Protein AF-A0A1B1FD85-F1 (afdb_monomer_lite)

InterPro domains:
  IPR001056 Photosystem II reaction centre protein H [NF002728] (15-57)
  IPR001056 Photosystem II reaction centre protein H [PF00737] (16-57)
  IPR001056 Photosystem II reaction centre protein H [PTHR34469] (1-57)
  IPR036863 Photosystem II reaction centre protein H superfamily [G3DSA:1.20.5.880] (1-58)
  IPR036863 Photosystem II reaction centre protein H superfamily [SSF161025] (14-57)

Organism: NCBI:txid591228

pLDDT: mean 88.32, std 15.8, range [54.22, 98.81]

Structure (mmCIF, N/CA/C/O backbone):
data_AF-A0A1B1FD85-F1
#
_entry.id   AF-A0A1B1FD85-F1
#
loop_
_atom_site.group_PDB
_atom_site.id
_atom_site.type_symbol
_atom_site.label_atom_id
_atom_site.label_alt_id
_atom_site.label_comp_id
_atom_site.label_asym_id
_atom_site.label_entity_id
_atom_site.label_seq_id
_atom_site.pdbx_PDB_ins_code
_atom_site.Cartn_x
_atom_site.Cartn_y
_atom_site.Cartn_z
_atom_site.occupancy
_atom_site.B_iso_or_equiv
_atom_site.auth_seq_id
_atom_site.auth_comp_id
_atom_site.auth_asym_id
_atom_site.auth_atom_id
_atom_site.pdbx_PDB_model_num
ATOM 1 N N . MET A 1 1 ? -13.776 -0.010 54.810 1.00 54.22 1 MET A N 1
ATOM 2 C CA . MET A 1 1 ? -14.437 -0.042 53.487 1.00 54.22 1 MET A CA 1
ATOM 3 C C . MET A 1 1 ? -14.744 1.395 53.071 1.00 54.22 1 MET A C 1
ATOM 5 O O . MET A 1 1 ? -15.791 1.899 53.443 1.00 54.22 1 MET A O 1
ATOM 9 N N . ALA A 1 2 ? -13.799 2.092 52.425 1.00 55.41 2 ALA A N 1
ATOM 10 C CA . ALA A 1 2 ? -13.946 3.508 52.042 1.00 55.41 2 ALA A CA 1
ATOM 11 C C . ALA A 1 2 ? -12.928 3.937 50.958 1.00 55.41 2 ALA A C 1
ATOM 13 O O . ALA A 1 2 ? -12.358 5.018 51.041 1.00 55.41 2 ALA A O 1
ATOM 14 N N . THR A 1 3 ? -12.631 3.073 49.981 1.00 54.47 3 THR A N 1
ATOM 15 C CA . THR A 1 3 ? -11.604 3.358 48.954 1.00 54.47 3 THR A CA 1
ATOM 16 C C . THR A 1 3 ? -12.093 3.249 47.509 1.00 54.47 3 THR A C 1
ATO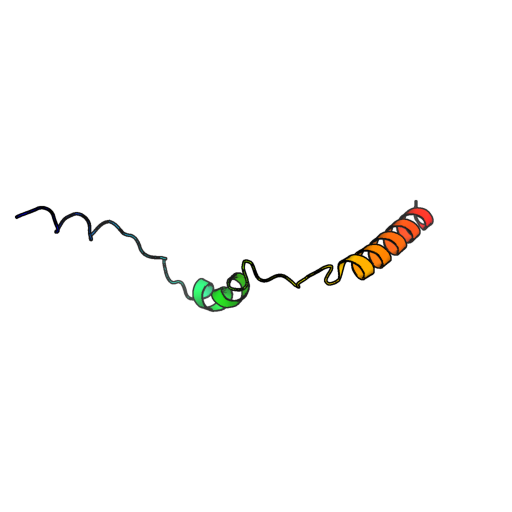M 18 O O . THR A 1 3 ? -11.363 3.645 46.614 1.00 54.47 3 THR A O 1
ATOM 21 N N . GLN A 1 4 ? -13.326 2.796 47.250 1.00 59.66 4 GLN A N 1
ATOM 22 C CA . GLN A 1 4 ? -13.803 2.570 45.873 1.00 59.66 4 GLN A CA 1
ATOM 23 C C . GLN A 1 4 ? -14.378 3.826 45.188 1.00 59.66 4 GLN A C 1
ATOM 25 O O . GLN A 1 4 ? -14.555 3.836 43.980 1.00 59.66 4 GLN A O 1
ATOM 30 N N . THR A 1 5 ? -14.656 4.911 45.920 1.00 54.91 5 THR A N 1
ATOM 31 C CA . THR A 1 5 ? -15.403 6.062 45.375 1.00 54.91 5 THR A CA 1
ATOM 32 C C . THR A 1 5 ? -14.549 7.116 44.660 1.00 54.91 5 THR A C 1
ATOM 34 O O . THR A 1 5 ? -15.108 7.984 43.995 1.00 54.91 5 THR A O 1
ATOM 37 N N . ILE A 1 6 ? -13.215 7.081 44.786 1.00 57.00 6 ILE A N 1
ATOM 38 C CA . ILE A 1 6 ? -12.326 8.109 44.199 1.00 57.00 6 ILE A CA 1
ATOM 39 C C . ILE A 1 6 ? -11.729 7.666 42.850 1.00 57.00 6 ILE A C 1
ATOM 41 O O . ILE A 1 6 ? -11.424 8.513 42.012 1.00 57.00 6 ILE A O 1
ATOM 45 N N . GLU A 1 7 ? -11.646 6.363 42.569 1.00 57.09 7 GLU A N 1
ATOM 46 C CA . GLU A 1 7 ? -11.007 5.851 41.344 1.00 57.09 7 GLU A CA 1
ATOM 47 C C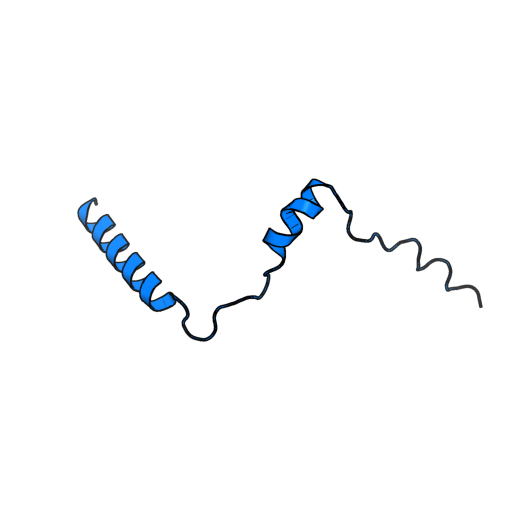 . GLU A 1 7 ? -11.872 6.019 40.078 1.00 57.09 7 GLU A C 1
ATOM 49 O O . GLU A 1 7 ? -11.330 6.205 38.987 1.00 57.09 7 GLU A O 1
ATOM 54 N N . ASP A 1 8 ? -13.202 6.071 40.205 1.00 54.97 8 ASP A N 1
ATOM 55 C CA . ASP A 1 8 ? -14.120 6.135 39.053 1.00 54.97 8 ASP A CA 1
ATOM 56 C C . ASP A 1 8 ? -14.274 7.534 38.427 1.00 54.97 8 ASP A C 1
ATOM 58 O O . ASP A 1 8 ? -14.712 7.668 37.283 1.00 54.97 8 ASP A O 1
ATOM 62 N N . SER A 1 9 ? -13.891 8.601 39.135 1.00 56.72 9 SER A N 1
ATOM 63 C CA . SER A 1 9 ? -14.152 9.988 38.703 1.00 56.72 9 SER A CA 1
ATOM 64 C C . SER A 1 9 ? -13.095 10.580 37.757 1.00 56.72 9 SER A C 1
ATOM 66 O O . SER A 1 9 ? -13.297 11.661 37.205 1.00 56.72 9 SER A O 1
ATOM 68 N N . SER A 1 10 ? -11.983 9.873 37.521 1.00 61.00 10 SER A N 1
ATOM 69 C CA . SER A 1 10 ? -10.838 10.381 36.743 1.00 61.00 10 SER A CA 1
ATOM 70 C C . SER A 1 10 ? -10.679 9.763 35.349 1.00 61.00 10 SER A C 1
ATOM 72 O O . SER A 1 10 ? -9.857 10.222 34.548 1.00 61.00 10 SER A O 1
ATOM 74 N N . ARG A 1 11 ? -11.469 8.740 35.000 1.00 62.88 11 ARG A N 1
ATOM 75 C CA . ARG A 1 11 ? -11.333 8.055 33.711 1.00 62.88 11 ARG A CA 1
ATOM 76 C C . ARG A 1 11 ? -12.070 8.822 32.617 1.00 62.88 11 ARG A C 1
ATOM 78 O O . ARG A 1 11 ? -13.212 8.521 32.279 1.00 62.88 11 ARG A O 1
ATOM 85 N N . SER A 1 12 ? -11.406 9.824 32.039 1.00 73.31 12 SER A N 1
ATOM 86 C CA . SER A 1 12 ? -11.921 10.488 30.838 1.00 73.31 12 SER A CA 1
ATOM 87 C C . SER A 1 12 ? -12.019 9.472 29.690 1.00 73.31 12 SER A C 1
ATOM 89 O O . SER A 1 12 ? -11.025 8.988 29.150 1.00 73.31 12 SER A O 1
ATOM 91 N N . GLY A 1 13 ? -13.247 9.068 29.362 1.00 81.31 13 GLY A N 1
ATOM 92 C CA . GLY A 1 13 ? -13.518 8.226 28.202 1.00 81.31 13 GLY A CA 1
ATOM 93 C C . GLY A 1 13 ? -13.251 8.979 26.891 1.00 81.31 13 GLY A C 1
ATOM 94 O O . GLY A 1 13 ? -13.154 10.209 26.884 1.00 81.31 13 GLY A O 1
ATOM 95 N N . PRO A 1 14 ? -13.164 8.276 25.748 1.00 83.38 14 PRO A N 1
ATOM 96 C CA . PRO A 1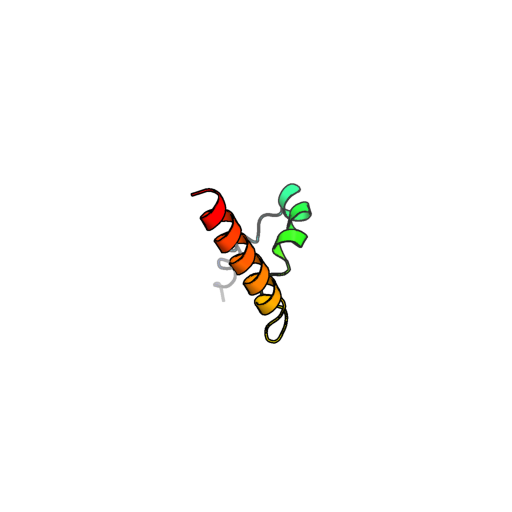 14 ? -12.944 8.920 24.459 1.00 83.38 14 PRO A CA 1
ATOM 97 C C . PRO A 1 14 ?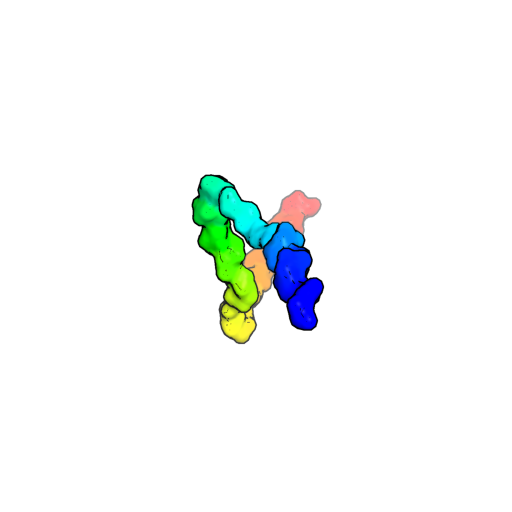 -14.012 9.982 24.171 1.00 83.38 14 PRO A C 1
ATOM 99 O O . PRO A 1 14 ? -15.208 9.677 24.123 1.00 83.38 14 PRO A O 1
ATOM 102 N N . ARG A 1 15 ? -13.587 11.230 23.938 1.00 88.69 15 ARG A N 1
ATOM 103 C CA . ARG A 1 15 ? -14.500 12.329 23.602 1.00 88.69 15 ARG A CA 1
ATOM 104 C C . ARG A 1 15 ? -15.187 12.041 22.269 1.00 88.69 15 ARG A C 1
ATOM 106 O O . ARG A 1 15 ? -14.541 11.961 21.225 1.00 88.69 15 ARG A O 1
ATOM 113 N N . ARG A 1 16 ? -16.513 11.911 22.291 1.00 91.44 16 ARG A N 1
ATOM 114 C CA . ARG A 1 16 ? -17.317 11.759 21.074 1.00 91.44 16 ARG A CA 1
ATOM 115 C C . ARG A 1 16 ? -17.532 13.127 20.434 1.00 91.44 16 ARG A C 1
ATOM 117 O O . ARG A 1 16 ? -17.959 14.069 21.093 1.00 91.44 16 ARG A O 1
ATOM 124 N N . THR A 1 17 ? -17.229 13.234 19.147 1.00 94.88 17 THR A N 1
ATOM 125 C CA . THR A 1 17 ? -17.474 14.437 18.342 1.00 94.88 17 THR A CA 1
ATOM 126 C C . THR A 1 17 ? -18.225 14.044 17.076 1.00 94.88 17 THR A C 1
ATOM 128 O O . THR A 1 17 ? -18.071 12.924 16.593 1.00 94.88 17 THR A O 1
ATOM 131 N N . ARG A 1 18 ? -19.024 14.961 16.518 1.00 93.94 18 ARG A N 1
ATOM 132 C CA . ARG A 1 18 ? -19.794 14.720 15.283 1.00 93.94 18 ARG A CA 1
ATOM 133 C C . ARG A 1 18 ? -18.888 14.390 14.092 1.00 93.94 18 ARG A C 1
ATOM 135 O O . ARG A 1 18 ? -19.192 13.503 13.305 1.00 93.94 18 ARG A O 1
ATOM 142 N N . VAL A 1 19 ? -17.744 15.069 13.995 1.00 96.88 19 VAL A N 1
ATOM 143 C CA . VAL A 1 19 ? -16.713 14.766 12.991 1.00 96.88 19 VAL A CA 1
ATOM 144 C C . VAL A 1 19 ? -16.057 13.418 13.290 1.00 96.88 19 VAL A C 1
ATOM 146 O O . VAL A 1 19 ? -15.918 12.589 12.399 1.00 96.88 19 VAL A O 1
ATOM 149 N N . GLY A 1 20 ? -15.723 13.148 14.555 1.00 96.00 20 GLY A N 1
ATOM 150 C CA . GLY A 1 20 ? -15.107 11.892 14.972 1.00 96.00 20 GLY A CA 1
ATOM 151 C C . GLY A 1 20 ? -15.989 10.673 14.711 1.00 96.00 20 GLY A C 1
ATOM 152 O O . GLY A 1 20 ? -15.465 9.637 14.326 1.00 96.00 20 GLY A O 1
ATOM 153 N N . SER A 1 21 ? -17.314 10.781 14.860 1.00 94.62 21 SER A N 1
ATOM 154 C CA . SER A 1 21 ? -18.244 9.700 14.508 1.00 94.62 21 SER A CA 1
ATOM 155 C C . SER A 1 21 ? -18.322 9.456 13.001 1.00 94.62 21 SER A C 1
ATOM 157 O O . SER A 1 21 ? -18.403 8.302 12.596 1.00 94.62 21 SER A O 1
ATOM 159 N N . LEU A 1 22 ? -18.249 10.510 12.179 1.00 96.50 22 LEU A N 1
ATOM 160 C CA . LEU A 1 22 ? -18.250 10.393 10.715 1.00 96.50 22 LEU A CA 1
ATOM 161 C C . LEU A 1 22 ? -16.944 9.792 10.181 1.00 96.50 22 LEU A C 1
ATOM 163 O O . LEU A 1 22 ? -16.974 8.962 9.281 1.00 96.50 22 LEU A O 1
ATOM 167 N N . LEU A 1 23 ? -15.801 10.181 10.752 1.00 96.69 23 LEU A N 1
ATOM 168 C CA . LEU A 1 23 ? -14.478 9.713 10.322 1.00 96.69 23 LEU A CA 1
ATOM 169 C C . LEU A 1 23 ? -14.054 8.398 10.989 1.00 96.69 23 LEU A C 1
ATOM 171 O O . LEU A 1 23 ? -13.039 7.819 10.606 1.00 96.69 23 LEU A O 1
ATOM 175 N N . LYS A 1 24 ? -14.809 7.902 11.981 1.00 95.75 24 LYS A N 1
ATOM 176 C CA . LYS A 1 24 ? -14.459 6.676 12.713 1.00 95.75 24 LYS A CA 1
ATOM 177 C C . LYS A 1 24 ? -14.230 5.462 11.796 1.00 95.75 24 LYS A C 1
ATOM 179 O O . LYS A 1 24 ? -13.250 4.765 12.058 1.00 95.75 24 LYS A O 1
ATOM 184 N N . PRO A 1 25 ? -15.041 5.215 10.744 1.00 96.38 25 PRO A N 1
ATOM 185 C CA . PRO A 1 25 ? -14.821 4.089 9.832 1.00 96.38 25 PRO A CA 1
ATOM 186 C C . PRO A 1 25 ? -13.518 4.187 9.022 1.00 96.38 25 PRO A C 1
ATOM 188 O O . PRO A 1 25 ? -12.932 3.170 8.673 1.00 96.38 25 PRO A O 1
ATOM 191 N N . LEU A 1 26 ? -13.007 5.397 8.763 1.00 96.81 26 LEU A N 1
ATOM 192 C CA . LEU A 1 26 ? -11.741 5.575 8.037 1.00 96.81 26 LEU A CA 1
ATOM 193 C C . LEU A 1 26 ? -10.518 5.165 8.871 1.00 96.81 26 LEU A C 1
ATOM 195 O O . LEU A 1 26 ? -9.461 4.887 8.320 1.00 96.81 26 LEU A O 1
ATOM 199 N N . ASN A 1 27 ? -10.660 5.120 10.198 1.00 96.50 27 ASN A N 1
ATOM 200 C CA . ASN A 1 27 ? -9.606 4.726 11.133 1.00 96.50 27 ASN A CA 1
ATOM 201 C C . ASN A 1 27 ? -9.935 3.403 11.855 1.00 96.50 27 ASN A C 1
ATOM 203 O O . ASN A 1 27 ? -9.412 3.136 12.936 1.00 96.50 27 ASN A O 1
ATOM 207 N N . SER A 1 28 ? -10.871 2.600 11.330 1.00 96.25 28 SER A N 1
ATOM 208 C CA . SER A 1 28 ? -11.275 1.338 11.969 1.00 96.25 28 SER A CA 1
ATOM 209 C C . SER A 1 28 ? -10.542 0.109 11.443 1.00 96.25 28 SER A C 1
ATOM 211 O O . SER A 1 28 ? -10.501 -0.893 12.144 1.00 96.25 28 SER A O 1
ATOM 213 N N . GLU A 1 29 ? -9.948 0.167 10.250 1.00 96.81 29 GLU A N 1
ATOM 214 C CA . GLU A 1 29 ? -9.269 -0.986 9.632 1.00 96.81 29 GLU A CA 1
ATOM 215 C C . GLU A 1 29 ? -7.795 -1.128 10.053 1.00 96.81 29 GLU A C 1
ATOM 217 O O . GLU A 1 29 ? -6.991 -1.740 9.351 1.00 96.81 29 GLU A O 1
ATOM 222 N N . TYR A 1 30 ? -7.415 -0.568 11.205 1.00 95.69 30 TYR A N 1
ATOM 223 C CA . TYR A 1 30 ? -6.051 -0.697 11.711 1.00 95.69 30 TYR A CA 1
ATOM 224 C C . TYR A 1 30 ? -5.687 -2.172 11.929 1.00 95.69 30 TYR A C 1
ATOM 226 O O . TYR A 1 30 ? -6.433 -2.926 12.553 1.00 95.69 30 TYR A O 1
ATOM 234 N N . GLY A 1 31 ? -4.529 -2.578 11.406 1.00 96.56 31 GLY A N 1
ATOM 235 C CA . GLY A 1 31 ? -4.042 -3.958 11.470 1.00 96.56 31 GLY A CA 1
ATOM 236 C C . GLY A 1 31 ? -4.620 -4.891 10.401 1.00 96.56 31 GLY A C 1
ATOM 237 O O . GLY A 1 31 ? -4.172 -6.031 10.296 1.00 96.56 31 GLY A O 1
ATOM 238 N N . LYS A 1 32 ? -5.565 -4.430 9.572 1.00 97.44 32 LYS A N 1
ATOM 239 C CA . LYS A 1 32 ? -6.038 -5.197 8.417 1.00 97.44 32 LYS A CA 1
ATOM 240 C C . LYS A 1 32 ? -4.980 -5.152 7.318 1.00 97.44 32 LYS A C 1
ATOM 242 O O . LYS A 1 32 ? -4.651 -4.088 6.801 1.00 97.44 32 LYS A O 1
ATOM 247 N N . VAL A 1 33 ? -4.461 -6.316 6.952 1.00 97.06 33 VAL A N 1
ATOM 248 C CA . VAL A 1 33 ? -3.459 -6.474 5.893 1.00 97.06 33 VAL A CA 1
ATOM 249 C C . VAL A 1 33 ? -3.859 -7.609 4.960 1.00 97.06 33 VAL A C 1
ATOM 251 O O . VAL A 1 33 ? -4.547 -8.547 5.369 1.00 97.06 33 VAL A O 1
ATOM 254 N N . ALA A 1 34 ? -3.437 -7.530 3.699 1.00 97.25 34 ALA A N 1
ATOM 255 C CA . ALA A 1 34 ? -3.573 -8.652 2.779 1.00 97.25 34 ALA A CA 1
ATOM 256 C C . ALA A 1 34 ? -2.579 -9.762 3.176 1.00 97.25 34 ALA A C 1
ATOM 258 O O . ALA A 1 34 ? -1.419 -9.452 3.456 1.00 97.25 34 ALA A O 1
ATOM 259 N N . PRO A 1 35 ? -2.996 -11.039 3.210 1.00 96.62 35 PRO A N 1
ATOM 260 C CA . PRO A 1 35 ? -2.091 -12.136 3.530 1.00 96.62 35 PRO A CA 1
ATOM 261 C C . PRO A 1 35 ? -1.076 -12.378 2.401 1.00 96.62 35 PRO A C 1
ATOM 263 O O . PRO A 1 35 ? -1.354 -12.148 1.222 1.00 96.62 35 PRO A O 1
ATOM 266 N N . GLY A 1 36 ? 0.101 -12.896 2.762 1.00 96.81 36 GLY A N 1
ATOM 267 C CA . GLY A 1 36 ? 1.175 -13.192 1.812 1.00 96.81 36 GLY A CA 1
ATOM 268 C C . GLY A 1 36 ? 1.810 -11.930 1.221 1.00 96.81 36 GLY A C 1
ATOM 269 O O . GLY A 1 36 ? 2.044 -10.956 1.927 1.00 96.81 36 GLY A O 1
ATOM 270 N N . TRP A 1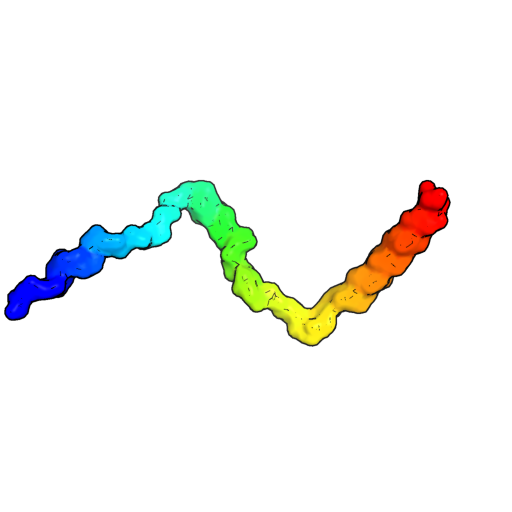 37 ? 2.102 -11.960 -0.082 1.00 96.81 37 TRP A N 1
ATOM 271 C CA . TRP A 1 37 ? 2.751 -10.853 -0.803 1.00 96.81 37 TRP A CA 1
ATOM 272 C C . TRP A 1 37 ? 1.781 -9.768 -1.286 1.00 96.81 37 TRP A C 1
ATOM 274 O O . TRP A 1 37 ? 2.227 -8.747 -1.803 1.00 96.81 37 TRP A O 1
ATOM 284 N N . GLY A 1 38 ? 0.465 -9.973 -1.159 1.00 96.94 38 GLY A N 1
ATOM 285 C CA . GLY A 1 38 ? -0.546 -9.011 -1.601 1.00 96.94 38 GLY A CA 1
ATOM 286 C C . GLY A 1 38 ? -0.272 -8.460 -3.007 1.00 96.94 38 GLY A C 1
ATOM 287 O O . GLY A 1 38 ? -0.100 -9.210 -3.966 1.00 96.94 38 GLY A O 1
ATOM 288 N N . THR A 1 39 ? -0.199 -7.134 -3.118 1.00 97.75 39 THR A N 1
ATOM 289 C CA . THR A 1 39 ? 0.075 -6.416 -4.372 1.00 97.75 39 THR A CA 1
ATOM 290 C C . THR A 1 39 ? 1.547 -6.026 -4.547 1.00 97.75 39 THR A C 1
ATOM 292 O O . THR A 1 39 ? 1.861 -5.243 -5.442 1.00 97.75 39 THR A O 1
ATOM 295 N N . THR A 1 40 ? 2.469 -6.542 -3.729 1.00 98.06 40 THR A N 1
ATOM 296 C CA . THR A 1 40 ? 3.895 -6.173 -3.776 1.00 98.06 40 THR A CA 1
ATOM 297 C C . THR A 1 40 ? 4.547 -6.403 -5.147 1.00 98.06 40 THR A C 1
ATOM 299 O O . THR A 1 40 ? 5.252 -5.502 -5.599 1.00 98.06 40 THR A O 1
ATOM 302 N N . PRO A 1 41 ? 4.304 -7.513 -5.876 1.00 98.31 41 PRO A N 1
ATOM 303 C CA . PRO A 1 41 ? 4.880 -7.681 -7.213 1.00 98.31 41 PRO A CA 1
ATOM 304 C C . PRO A 1 41 ? 4.392 -6.615 -8.203 1.00 98.31 41 PRO A C 1
ATOM 306 O O . PRO A 1 41 ? 5.184 -6.056 -8.957 1.00 98.31 41 PRO A O 1
ATOM 309 N N . PHE A 1 42 ? 3.099 -6.278 -8.154 1.00 98.38 42 PHE A N 1
ATOM 310 C CA . PHE A 1 42 ? 2.518 -5.222 -8.984 1.00 98.38 42 PHE A CA 1
ATOM 311 C C . PHE A 1 42 ? 3.105 -3.846 -8.640 1.00 98.38 42 PHE A C 1
ATOM 313 O O . PHE A 1 42 ? 3.464 -3.084 -9.536 1.00 98.38 42 PHE A O 1
ATOM 320 N N . MET A 1 43 ? 3.277 -3.555 -7.345 1.00 98.50 43 M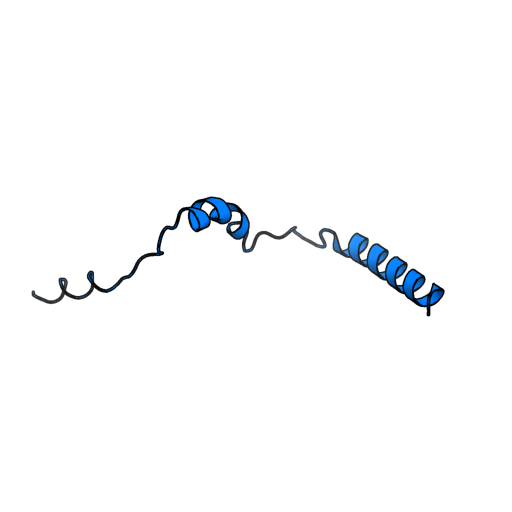ET A N 1
ATOM 321 C CA . MET A 1 43 ? 3.979 -2.356 -6.881 1.00 98.50 43 MET A CA 1
ATOM 322 C C . MET A 1 43 ? 5.404 -2.292 -7.447 1.00 98.50 43 MET A C 1
ATOM 324 O O . MET A 1 43 ? 5.813 -1.242 -7.930 1.00 98.50 43 MET A O 1
ATOM 328 N N . GLY A 1 44 ? 6.136 -3.411 -7.456 1.00 98.69 44 GLY A N 1
ATOM 329 C CA . GLY A 1 44 ? 7.481 -3.492 -8.031 1.00 98.69 44 GLY A CA 1
ATOM 330 C C . GLY A 1 44 ? 7.524 -3.152 -9.523 1.00 98.69 44 GLY A C 1
ATOM 331 O O . GLY A 1 44 ? 8.396 -2.400 -9.954 1.00 98.69 44 GLY A O 1
ATOM 332 N N . VAL A 1 45 ? 6.550 -3.626 -10.306 1.00 98.75 45 VAL A N 1
ATOM 333 C CA . VAL A 1 45 ? 6.421 -3.256 -11.728 1.00 98.75 45 VAL A CA 1
ATOM 334 C C . VAL A 1 45 ? 6.176 -1.754 -11.879 1.00 98.75 45 VAL A C 1
ATOM 336 O O . VAL A 1 45 ? 6.859 -1.103 -12.667 1.00 98.75 45 VAL A O 1
ATOM 339 N N . ALA A 1 46 ? 5.253 -1.183 -11.100 1.00 98.69 46 ALA A N 1
ATOM 340 C CA . ALA A 1 46 ? 4.976 0.252 -11.139 1.00 98.69 46 ALA A CA 1
ATOM 341 C C . ALA A 1 46 ? 6.217 1.085 -10.771 1.00 98.69 46 ALA A C 1
ATOM 343 O O . ALA A 1 46 ? 6.510 2.078 -11.434 1.00 98.69 46 ALA A O 1
ATOM 344 N N . MET A 1 47 ? 6.986 0.650 -9.768 1.00 98.75 47 MET A N 1
ATOM 345 C CA . MET A 1 47 ? 8.251 1.283 -9.386 1.00 98.75 47 MET A CA 1
ATOM 346 C C . MET A 1 47 ? 9.301 1.202 -10.498 1.00 98.75 47 MET A C 1
ATOM 348 O O . MET A 1 47 ? 9.969 2.196 -10.766 1.00 98.75 47 MET A O 1
ATOM 352 N N . ALA A 1 48 ? 9.443 0.053 -11.163 1.00 98.81 48 ALA A N 1
ATOM 353 C CA . ALA A 1 48 ? 10.389 -0.111 -12.265 1.00 98.81 48 ALA A CA 1
ATOM 354 C C . ALA A 1 48 ? 10.030 0.789 -13.457 1.00 98.81 48 ALA A C 1
ATOM 356 O O . ALA A 1 48 ? 10.896 1.476 -13.994 1.00 98.81 48 ALA A O 1
ATOM 357 N N . LEU A 1 49 ? 8.747 0.849 -13.826 1.00 98.75 49 LEU A N 1
ATOM 358 C CA . LEU A 1 49 ? 8.261 1.761 -14.864 1.00 98.75 49 LEU A CA 1
ATOM 359 C C . LEU A 1 49 ? 8.475 3.227 -14.477 1.00 98.75 49 LEU A C 1
ATOM 361 O O . LEU A 1 49 ? 8.877 4.025 -15.318 1.00 98.75 49 LEU A O 1
ATOM 365 N N . PHE A 1 50 ? 8.255 3.579 -13.208 1.00 98.56 50 PHE A N 1
ATOM 366 C CA . PHE A 1 50 ? 8.520 4.926 -12.713 1.00 98.56 50 PHE A CA 1
ATOM 367 C C . PHE A 1 50 ? 10.013 5.275 -12.773 1.00 98.56 50 PHE A C 1
ATOM 369 O O . PHE A 1 50 ? 10.362 6.368 -13.204 1.00 98.56 50 PHE A O 1
ATOM 376 N N . ALA A 1 51 ? 10.903 4.343 -12.426 1.00 98.69 51 ALA A N 1
ATOM 377 C CA . ALA A 1 51 ? 12.343 4.536 -12.567 1.00 98.69 51 ALA A CA 1
ATOM 378 C C . ALA A 1 51 ? 12.750 4.743 -14.035 1.00 98.69 51 ALA A C 1
ATOM 380 O O . ALA A 1 51 ? 13.488 5.678 -14.326 1.00 98.69 51 ALA A O 1
ATOM 381 N N . ILE A 1 52 ? 12.210 3.940 -14.961 1.00 98.75 52 ILE A N 1
ATOM 382 C CA . ILE A 1 52 ? 12.419 4.114 -16.409 1.00 98.75 52 ILE A CA 1
ATOM 383 C C . ILE A 1 52 ? 11.931 5.493 -16.861 1.00 98.75 52 ILE A C 1
ATOM 385 O O . ILE A 1 52 ? 12.643 6.185 -17.581 1.00 98.75 52 ILE A O 1
ATOM 389 N N . PHE A 1 53 ? 10.742 5.913 -16.423 1.00 98.62 53 PHE A N 1
ATOM 390 C CA . PHE A 1 53 ? 10.211 7.239 -16.726 1.00 98.62 53 PHE A CA 1
ATOM 391 C C . PHE A 1 53 ? 11.158 8.348 -16.253 1.00 98.62 53 PHE A C 1
ATOM 393 O O . PHE A 1 53 ? 11.487 9.228 -17.043 1.00 98.62 53 PHE A O 1
ATOM 400 N N . LEU A 1 54 ? 11.646 8.275 -15.008 1.00 98.50 54 LEU A N 1
ATOM 401 C CA . LEU A 1 54 ? 12.618 9.234 -14.480 1.00 98.50 54 LEU A CA 1
ATOM 402 C C . LEU A 1 54 ? 13.919 9.242 -15.291 1.00 98.50 54 LEU A C 1
ATOM 404 O O . LEU A 1 54 ? 14.436 10.315 -15.570 1.00 98.50 54 LEU A O 1
ATOM 408 N N . SER A 1 55 ? 14.413 8.077 -15.717 1.00 98.38 55 SER A N 1
ATOM 409 C CA . SER A 1 55 ? 15.597 7.975 -16.580 1.00 98.38 55 SER A CA 1
ATOM 410 C C . SER A 1 55 ? 15.401 8.554 -17.982 1.00 98.38 55 SER A C 1
ATOM 412 O O . SER A 1 55 ? 16.385 8.864 -18.638 1.00 98.38 55 SER A O 1
ATOM 414 N N . ILE A 1 56 ? 14.164 8.667 -18.473 1.00 98.38 56 ILE A N 1
ATOM 415 C CA . ILE A 1 56 ? 13.878 9.276 -19.780 1.00 98.38 56 ILE A CA 1
ATOM 416 C C . ILE A 1 56 ? 13.880 10.807 -19.686 1.00 98.38 56 ILE A C 1
ATOM 418 O O . ILE A 1 56 ? 14.260 11.474 -20.645 1.00 98.38 56 ILE A O 1
ATOM 422 N N . ILE A 1 57 ? 13.410 11.366 -18.567 1.00 97.06 57 ILE A N 1
ATOM 423 C CA . ILE A 1 57 ? 13.229 12.819 -18.404 1.00 97.06 57 ILE A CA 1
ATOM 424 C C . ILE A 1 57 ? 14.408 13.529 -17.722 1.00 97.06 57 ILE A C 1
ATOM 426 O O . ILE A 1 57 ? 14.399 14.759 -17.663 1.00 97.06 57 ILE A O 1
ATOM 430 N N . PHE A 1 58 ? 15.363 12.776 -17.174 1.00 86.50 58 PHE A N 1
ATOM 431 C CA . PHE A 1 58 ? 16.573 13.281 -16.524 1.00 86.50 58 PHE A CA 1
ATOM 432 C C . PHE A 1 58 ? 17.780 13.120 -17.447 1.00 86.50 58 PHE A C 1
ATOM 434 O O . PHE A 1 58 ? 18.487 14.130 -17.657 1.00 86.50 58 PHE A O 1
#

Radius of gyration: 24.53 Å; chains: 1; bounding box: 36×28×73 Å

Foldseek 3Di:
DPPPPPVPPPDDDDDDDPVCVVCVVVVVCPPDDDPDCPCVVVVVVVVVVVVVVVVVVD

Sequence (58 aa):
MATQTIEDSSRSGPRRTRVGSLLKPLNSEYGKVAPGWGTTPFMGVAMALFAIFLSIIF

Secondary structure (DSSP, 8-state):
---STTGGGS--PPPP-HHHHHHGGGGS-TT---STTTTHHHHHHHHHHHHHHHHHH-